Protein AF-B2RVB9-F1 (afdb_monomer_lite)

pLDDT: mean 71.16, std 14.79, range [39.25, 89.62]

Secondary structure (DSSP, 8-state):
------------------SSTT--HHHHHHHHHHHHHHHHHHHHHHHHHHH---SS--HHHHHHHHHHHHHHHHHHHHHHHHHHT-S-GGGHHHHHHHHHHHHHHHHHHHHHHTTTT-

InterPro domains:
  IPR022564 Protein of unknown function DUF2678 [PF10856] (1-118)
  IPR022564 Protein of unknown fun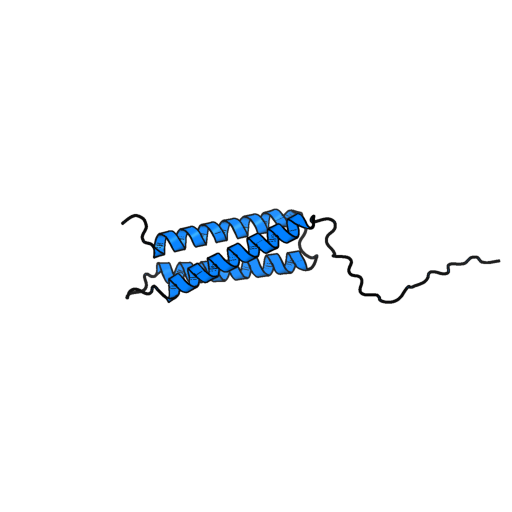ction DUF2678 [PTHR28603] (1-118)

Foldseek 3Di:
DDPPDPPPPPDDDPPPPQLDPPPPVVVVVVCVVLLVVLVVLLVVLLCLLVVPCPPPRDVVSVVLNVVLVVLNVVLVVVVVCVSVNNDDPVCVVVNVVSSVVSVVSSVVSVCVSVVVPD

Sequence (118 aa):
MEDFATRTYGTSGLDNRPLFGETSAKDRIINLVVGSLTTLLILVTLISAFVFPQLPPKPLNIFFAVCISLSSITACILIYWYRQGDLEPKFRNLIYYILFSIIMLCICANLYFHDVGR

Structure (mmCIF, N/CA/C/O backbone):
data_AF-B2RVB9-F1
#
_entry.id   AF-B2RVB9-F1
#
loop_
_atom_site.group_PDB
_atom_site.id
_atom_site.type_symbol
_atom_site.label_atom_id
_atom_site.label_alt_id
_atom_site.label_comp_id
_atom_site.label_asym_id
_atom_site.label_entity_id
_atom_site.label_seq_id
_atom_site.pdbx_PDB_ins_code
_atom_site.Cartn_x
_atom_site.Cartn_y
_atom_site.Cartn_z
_atom_site.occupancy
_atom_site.B_iso_or_equiv
_atom_site.auth_seq_id
_atom_site.auth_comp_id
_atom_site.auth_asym_id
_atom_site.auth_atom_id
_atom_site.pdbx_PDB_model_num
ATOM 1 N N . MET A 1 1 ? -48.420 -30.156 34.136 1.00 39.50 1 MET A N 1
ATOM 2 C CA . MET A 1 1 ? -48.382 -30.262 32.665 1.00 39.50 1 MET A CA 1
ATOM 3 C C . MET A 1 1 ? -47.145 -29.520 32.214 1.00 39.50 1 MET A C 1
ATOM 5 O O . MET A 1 1 ? -46.835 -28.486 32.785 1.00 39.50 1 MET A O 1
ATOM 9 N N . GLU A 1 2 ? -46.375 -30.154 31.347 1.00 53.09 2 GLU A N 1
ATOM 10 C CA . GLU A 1 2 ? -45.027 -29.770 30.950 1.00 53.09 2 GLU A CA 1
ATOM 11 C C . GLU A 1 2 ? -45.037 -28.474 30.131 1.00 53.09 2 GLU A C 1
ATOM 13 O O . GLU A 1 2 ? -45.410 -28.497 28.965 1.00 53.09 2 GLU A O 1
ATOM 18 N N . ASP A 1 3 ? -44.543 -27.365 30.682 1.00 50.94 3 ASP A N 1
ATOM 19 C CA . ASP A 1 3 ? -44.050 -26.253 29.855 1.00 50.94 3 ASP A CA 1
ATOM 20 C C . ASP A 1 3 ? -42.588 -26.538 29.477 1.00 50.94 3 ASP A C 1
ATOM 22 O O . ASP A 1 3 ? -41.643 -25.816 29.804 1.00 50.94 3 ASP A O 1
ATOM 26 N N . PHE A 1 4 ? -42.390 -27.691 28.834 1.00 56.16 4 PHE A N 1
ATOM 27 C CA . PHE A 1 4 ? -41.111 -28.112 28.291 1.00 56.16 4 PHE A CA 1
ATOM 28 C C . PHE A 1 4 ? -40.902 -27.407 26.954 1.00 56.16 4 PHE A C 1
ATOM 30 O O . PHE A 1 4 ? -41.359 -27.847 25.906 1.00 56.16 4 PHE A O 1
ATOM 37 N N . ALA A 1 5 ? -40.176 -26.296 27.030 1.00 49.78 5 ALA A N 1
ATOM 38 C CA . ALA A 1 5 ? -39.218 -25.875 26.021 1.00 49.78 5 ALA A CA 1
ATOM 39 C C . ALA A 1 5 ? -39.699 -25.964 24.563 1.00 49.78 5 ALA A C 1
ATOM 41 O O . ALA A 1 5 ? -39.164 -26.736 23.763 1.00 49.78 5 ALA A O 1
ATOM 42 N N . THR A 1 6 ? -40.555 -25.029 24.156 1.00 48.41 6 THR A N 1
ATOM 43 C CA . THR A 1 6 ? -40.540 -24.559 22.765 1.00 48.41 6 THR A CA 1
ATOM 44 C C . THR A 1 6 ? -39.243 -23.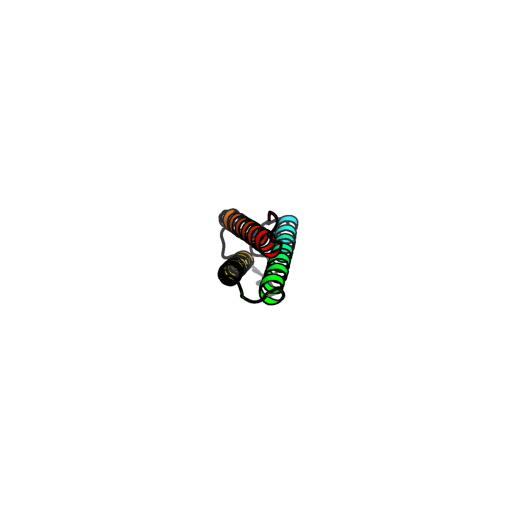771 22.548 1.00 48.41 6 THR A C 1
ATOM 46 O O . THR A 1 6 ? -39.222 -22.543 22.487 1.00 48.41 6 THR A O 1
ATOM 49 N N . ARG A 1 7 ? -38.109 -24.485 22.479 1.00 49.91 7 ARG A N 1
ATOM 50 C CA . ARG A 1 7 ? -36.888 -23.990 21.844 1.00 49.91 7 ARG A CA 1
ATOM 51 C C . ARG A 1 7 ? -37.200 -23.895 20.363 1.00 49.91 7 ARG A C 1
ATOM 53 O O . ARG A 1 7 ? -36.980 -24.836 19.606 1.00 49.91 7 ARG A O 1
ATOM 60 N N . THR A 1 8 ? -37.752 -22.761 19.963 1.00 46.91 8 THR A N 1
ATOM 61 C CA . THR A 1 8 ? -37.863 -22.393 18.560 1.00 46.91 8 THR A CA 1
ATOM 62 C C . THR A 1 8 ? -36.442 -22.305 18.007 1.00 46.91 8 THR A C 1
ATOM 64 O O . THR A 1 8 ? -35.756 -21.299 18.168 1.00 46.91 8 THR A O 1
ATOM 67 N N . TYR A 1 9 ? -35.976 -23.388 17.381 1.00 45.84 9 TYR A N 1
ATOM 68 C CA . TYR A 1 9 ? -34.875 -23.364 16.425 1.00 45.84 9 TYR A CA 1
ATOM 69 C C . TYR A 1 9 ? -35.377 -22.582 15.207 1.00 45.84 9 TYR A C 1
ATOM 71 O O . TYR A 1 9 ? -35.812 -23.151 14.209 1.00 45.84 9 TYR A O 1
ATOM 79 N N . GLY A 1 10 ? -35.385 -21.254 15.328 1.00 49.06 10 GLY A N 1
ATOM 80 C CA . GLY A 1 10 ? -35.534 -20.341 14.205 1.00 49.06 10 GLY A CA 1
ATOM 81 C C . GLY A 1 10 ? -34.334 -20.506 13.279 1.00 49.06 10 GLY A C 1
ATOM 82 O O . GLY A 1 10 ? -33.304 -19.868 13.464 1.00 49.06 10 GLY A O 1
ATOM 83 N N . THR A 1 11 ? -34.455 -21.474 12.372 1.00 45.72 11 THR A N 1
ATOM 84 C CA . THR A 1 11 ? -34.076 -21.417 10.957 1.00 45.72 11 THR A CA 1
ATOM 85 C C . THR A 1 11 ? -33.085 -20.319 10.587 1.00 45.72 11 THR A C 1
ATOM 87 O O . THR A 1 11 ? -33.470 -19.163 10.471 1.00 45.72 11 THR A O 1
ATOM 90 N N . SER A 1 12 ? -31.829 -20.718 10.342 1.00 47.22 12 SER A N 1
ATOM 91 C CA . SER A 1 12 ? -31.062 -20.465 9.102 1.00 47.22 12 SER A CA 1
ATOM 92 C C . SER A 1 12 ? -31.277 -19.135 8.354 1.00 47.22 12 SER A C 1
ATOM 94 O O . SER A 1 12 ? -31.193 -19.085 7.129 1.00 47.22 12 SER A O 1
ATOM 96 N N . GLY A 1 13 ? -31.543 -18.049 9.064 1.00 41.72 13 GLY A N 1
ATOM 97 C CA . GLY A 1 13 ? -31.524 -16.700 8.542 1.00 41.72 13 GLY A CA 1
ATOM 98 C C . GLY A 1 13 ? -30.112 -16.205 8.724 1.00 41.72 13 GLY A C 1
ATOM 99 O O . GLY A 1 13 ? -29.771 -15.829 9.838 1.00 41.72 13 GLY A O 1
ATOM 100 N N . LEU A 1 14 ? -29.315 -16.315 7.656 1.00 39.25 14 LEU A N 1
ATOM 101 C CA . LEU A 1 14 ? -28.030 -15.646 7.433 1.00 39.25 14 LEU A CA 1
ATOM 102 C C . LEU A 1 14 ? -27.635 -14.780 8.614 1.00 39.25 14 LEU A C 1
ATOM 104 O O . LEU A 1 14 ? -28.019 -13.616 8.738 1.00 39.25 14 LEU A O 1
ATOM 108 N N . ASP A 1 15 ? -26.935 -15.441 9.512 1.00 43.12 15 ASP A N 1
ATOM 109 C CA . ASP A 1 15 ? -26.462 -14.912 10.756 1.00 43.12 15 ASP A CA 1
ATOM 110 C C . ASP A 1 15 ? -25.385 -13.890 10.412 1.00 43.12 15 ASP A C 1
ATOM 112 O O . ASP A 1 15 ? -24.187 -14.153 10.423 1.00 43.12 15 ASP A O 1
ATOM 116 N N . ASN A 1 16 ? -25.842 -12.702 10.029 1.00 46.47 16 ASN A N 1
ATOM 117 C CA . ASN A 1 16 ? -25.046 -11.523 9.746 1.00 46.47 16 ASN A CA 1
ATOM 118 C C . ASN A 1 16 ? -24.478 -10.956 11.048 1.00 46.47 16 ASN A C 1
ATOM 120 O O . ASN A 1 16 ? -24.326 -9.746 11.157 1.00 46.47 16 ASN A O 1
ATOM 124 N N . ARG A 1 17 ? -24.189 -11.798 12.048 1.00 48.16 17 ARG A N 1
ATOM 125 C CA . ARG A 1 17 ? -23.360 -11.442 13.192 1.00 48.16 17 ARG A CA 1
ATOM 126 C C . ARG A 1 17 ? -21.953 -11.189 12.632 1.00 48.16 17 ARG A C 1
ATOM 128 O O . ARG A 1 17 ? -21.274 -12.146 12.260 1.00 48.16 17 ARG A O 1
ATOM 135 N N . PRO A 1 18 ? -21.491 -9.932 12.473 1.00 47.62 18 PRO A N 1
ATOM 136 C CA . PRO A 1 18 ? -20.102 -9.725 12.103 1.00 47.62 18 PRO A CA 1
ATOM 137 C C . PRO A 1 18 ? -19.260 -10.231 13.279 1.00 47.62 18 PRO A C 1
ATOM 139 O O . PRO A 1 18 ? -19.392 -9.752 14.403 1.00 47.62 18 PRO A O 1
ATOM 142 N N . LEU A 1 19 ? -18.443 -11.251 13.021 1.00 44.47 19 LEU A N 1
ATOM 143 C CA . LEU A 1 19 ? -17.780 -12.085 14.028 1.00 44.47 19 LEU A CA 1
ATOM 144 C C . LEU A 1 19 ? -16.603 -11.403 14.766 1.00 44.47 19 LEU A C 1
ATOM 146 O O . LEU A 1 19 ? -15.775 -12.081 15.359 1.00 44.47 19 LEU A O 1
ATOM 150 N N . PHE A 1 20 ? -16.538 -10.069 14.766 1.00 46.44 20 PHE A N 1
ATOM 151 C CA . PHE A 1 20 ? -15.676 -9.288 15.651 1.00 46.44 20 PHE A CA 1
ATOM 152 C C . PHE A 1 20 ? -16.497 -8.183 16.302 1.00 46.44 20 PHE A C 1
ATOM 154 O O . PHE A 1 20 ? -16.808 -7.162 15.683 1.00 46.44 20 PHE A O 1
ATOM 161 N N . GLY A 1 21 ? -16.855 -8.432 17.563 1.00 43.69 21 GLY A N 1
ATOM 162 C CA . GLY A 1 21 ? -17.508 -7.469 18.436 1.00 43.69 21 GLY A CA 1
ATOM 163 C C . GLY A 1 21 ? -16.787 -6.127 18.391 1.00 43.69 21 GLY A C 1
ATOM 164 O O . GLY A 1 21 ? -15.573 -6.052 18.563 1.00 43.69 21 GLY A O 1
ATOM 165 N N . GLU A 1 22 ? -17.551 -5.083 18.090 1.00 50.16 22 GLU A N 1
ATOM 166 C CA . GLU A 1 22 ? -17.177 -3.683 18.288 1.00 50.16 22 GLU A CA 1
ATOM 167 C C . GLU A 1 22 ? -15.764 -3.279 17.830 1.00 50.16 22 GLU A C 1
ATOM 169 O O . GLU A 1 22 ? -15.106 -2.449 18.456 1.00 50.16 22 GLU A O 1
ATOM 174 N N . THR A 1 23 ? -15.296 -3.735 16.665 1.00 55.00 23 THR A N 1
ATOM 175 C CA . THR A 1 23 ? -14.487 -2.798 15.873 1.00 55.00 23 THR A CA 1
ATOM 176 C C . THR A 1 23 ? -15.493 -1.758 15.411 1.00 55.00 23 THR A C 1
ATOM 178 O O . THR A 1 23 ? -16.283 -2.047 14.506 1.00 55.00 23 THR A O 1
ATOM 181 N N . SER A 1 24 ? -15.572 -0.623 16.117 1.00 63.16 24 SER A N 1
ATOM 182 C CA . SER A 1 24 ? -16.476 0.485 15.793 1.00 63.16 24 SER A CA 1
ATOM 183 C C . SER A 1 24 ? -16.544 0.624 14.275 1.00 63.16 24 SER A C 1
ATOM 185 O O . SER A 1 24 ? -15.506 0.533 13.622 1.00 63.16 24 SER A O 1
ATOM 187 N N . ALA A 1 25 ? -17.724 0.815 13.681 1.00 60.62 25 ALA A N 1
ATOM 188 C CA . ALA A 1 25 ? -17.845 0.980 12.226 1.00 60.62 25 ALA A CA 1
ATOM 189 C C . ALA A 1 25 ? -16.795 1.967 11.663 1.00 60.62 25 ALA A C 1
ATOM 191 O O . ALA A 1 25 ? -16.296 1.784 10.555 1.00 60.62 25 ALA A O 1
ATOM 192 N N . LYS A 1 26 ? -16.387 2.936 12.496 1.00 63.22 26 LYS A N 1
ATOM 193 C CA . LYS A 1 26 ? -15.238 3.827 12.313 1.00 63.22 26 LYS A CA 1
ATOM 194 C C . LYS A 1 26 ? -13.914 3.102 12.040 1.00 63.22 26 LYS A C 1
ATOM 196 O O . LYS A 1 26 ? -13.325 3.373 11.008 1.00 63.22 26 LYS A O 1
ATOM 201 N N . ASP A 1 27 ? -13.466 2.173 12.884 1.00 61.50 27 ASP A N 1
ATOM 202 C CA . ASP A 1 27 ? -12.212 1.419 12.694 1.00 61.50 27 ASP A CA 1
ATOM 203 C C . ASP A 1 27 ? -12.218 0.636 11.383 1.00 61.50 27 ASP A C 1
ATOM 205 O O . ASP A 1 27 ? -11.220 0.581 10.671 1.00 61.50 27 ASP A O 1
ATOM 209 N N . ARG A 1 28 ? -13.363 0.046 11.024 1.00 65.50 28 ARG A N 1
ATOM 210 C CA . ARG A 1 28 ? -13.493 -0.694 9.765 1.00 65.50 28 ARG A CA 1
ATOM 211 C C . ARG A 1 28 ? -13.387 0.235 8.558 1.00 65.50 28 ARG A C 1
ATOM 213 O O . ARG A 1 28 ? -12.730 -0.120 7.583 1.00 65.50 28 ARG A O 1
ATOM 220 N N . ILE A 1 29 ? -14.006 1.413 8.633 1.00 73.19 29 ILE A N 1
ATOM 221 C CA . ILE A 1 29 ? -13.880 2.453 7.607 1.00 73.19 29 ILE A CA 1
ATOM 222 C C . ILE A 1 29 ? -12.436 2.947 7.543 1.00 73.19 29 ILE A C 1
ATOM 224 O O . ILE A 1 29 ? -11.890 3.020 6.451 1.00 73.19 29 ILE A O 1
ATOM 228 N N . ILE A 1 30 ? -11.791 3.214 8.681 1.00 73.62 30 ILE A N 1
ATOM 229 C CA . ILE A 1 30 ? -10.391 3.651 8.742 1.00 73.62 30 ILE A CA 1
ATOM 230 C C . ILE A 1 30 ? -9.487 2.594 8.107 1.00 73.62 30 ILE A C 1
ATOM 232 O O . ILE A 1 30 ? -8.709 2.931 7.225 1.00 73.62 30 ILE A O 1
ATOM 236 N N . ASN A 1 31 ? -9.632 1.315 8.453 1.00 73.12 31 ASN A N 1
ATOM 237 C CA . ASN A 1 31 ? -8.824 0.244 7.867 1.00 73.12 31 ASN A CA 1
ATOM 238 C C . ASN A 1 31 ? -9.0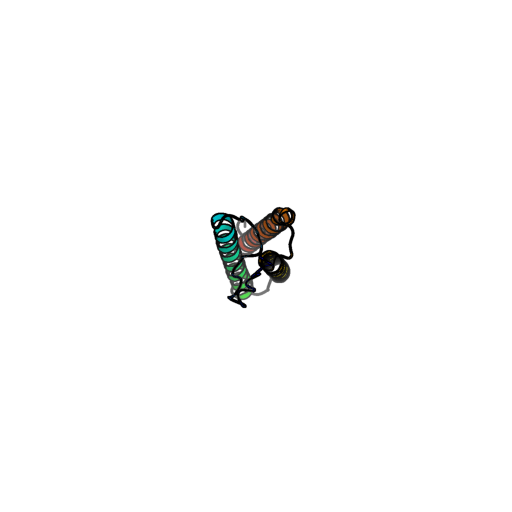70 0.081 6.364 1.00 73.12 31 ASN A C 1
ATOM 240 O O . ASN A 1 31 ? -8.137 -0.216 5.623 1.00 73.12 31 ASN A O 1
ATOM 244 N N . LEU A 1 32 ? -10.305 0.285 5.900 1.00 73.81 32 LEU A N 1
ATOM 245 C CA . LEU A 1 32 ? -10.637 0.226 4.479 1.00 73.81 32 LEU A CA 1
ATOM 246 C C . LEU A 1 32 ? -10.076 1.433 3.719 1.00 73.81 32 LEU A C 1
ATOM 248 O O . LEU A 1 32 ? -9.519 1.266 2.638 1.00 73.81 32 LEU A O 1
ATOM 252 N N . VAL A 1 33 ? -10.159 2.629 4.303 1.00 77.69 33 VAL A N 1
ATOM 253 C CA . VAL A 1 33 ? -9.594 3.867 3.757 1.00 77.69 33 VAL A CA 1
ATOM 254 C C . VAL A 1 33 ? -8.073 3.776 3.715 1.00 77.69 33 VAL A C 1
ATOM 256 O O . VAL A 1 33 ? -7.495 3.951 2.647 1.00 77.69 33 VAL A O 1
ATOM 259 N N . VAL A 1 34 ? -7.421 3.426 4.826 1.00 76.25 34 VAL A N 1
ATOM 260 C CA . VAL A 1 34 ? -5.964 3.250 4.898 1.00 76.25 34 VAL A CA 1
ATOM 261 C C . VAL A 1 34 ? -5.523 2.133 3.960 1.00 76.25 34 VAL A C 1
ATOM 263 O O . VAL A 1 34 ? -4.616 2.352 3.172 1.00 76.25 34 VAL A O 1
ATOM 266 N N . GLY A 1 35 ? -6.206 0.985 3.955 1.00 77.88 35 GLY A N 1
ATOM 267 C CA . GLY A 1 35 ? -5.926 -0.106 3.023 1.00 77.88 35 GLY A CA 1
ATOM 268 C C . GLY A 1 35 ? -6.012 0.348 1.566 1.00 77.88 35 GLY A C 1
ATOM 269 O O . GLY A 1 35 ? -5.083 0.108 0.804 1.00 77.88 35 GLY A O 1
ATOM 270 N N . SER A 1 36 ? -7.067 1.080 1.195 1.00 77.69 36 SER A N 1
ATOM 271 C CA . SER A 1 36 ? -7.230 1.621 -0.160 1.00 77.69 36 SER A CA 1
ATOM 272 C C . SER A 1 36 ? -6.155 2.649 -0.529 1.00 77.69 36 SER A C 1
ATOM 274 O O . SER A 1 36 ? -5.609 2.583 -1.627 1.00 77.69 36 SER A O 1
ATOM 276 N N . LEU A 1 37 ? -5.793 3.547 0.394 1.00 79.81 37 LEU A N 1
ATOM 277 C CA . LEU A 1 37 ? -4.707 4.516 0.231 1.00 79.81 37 LEU A CA 1
ATOM 278 C C . LEU A 1 37 ? -3.371 3.805 0.038 1.00 79.81 37 LEU A C 1
ATOM 280 O O . LEU A 1 37 ? -2.622 4.140 -0.874 1.00 79.81 37 LEU A O 1
ATOM 284 N N . THR A 1 38 ? -3.086 2.792 0.854 1.00 80.62 38 THR A N 1
ATOM 285 C CA . THR A 1 38 ? -1.873 1.984 0.742 1.00 80.62 38 THR A CA 1
ATOM 286 C C . THR A 1 38 ? -1.837 1.233 -0.588 1.00 80.62 38 THR A C 1
ATOM 288 O O . THR A 1 38 ? -0.813 1.268 -1.263 1.00 80.62 38 THR A O 1
ATOM 291 N N . THR A 1 39 ? -2.942 0.619 -1.027 1.00 81.12 39 THR A N 1
ATOM 292 C CA . THR A 1 39 ? -3.024 -0.033 -2.346 1.00 81.12 39 THR A CA 1
ATOM 293 C C . THR A 1 39 ? -2.808 0.961 -3.486 1.00 81.12 39 TH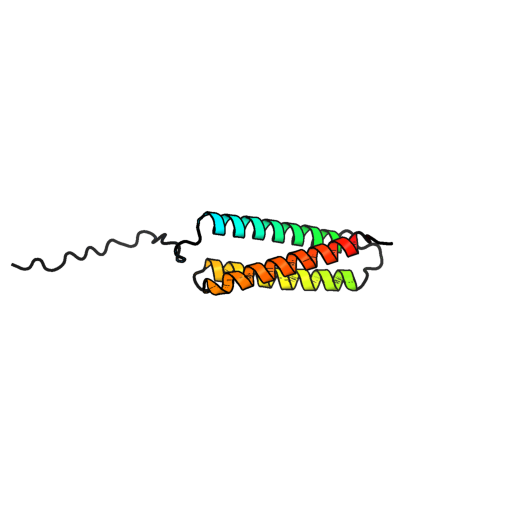R A C 1
ATOM 295 O O . THR A 1 39 ? -2.084 0.654 -4.429 1.00 81.12 39 THR A O 1
ATOM 298 N N . LEU A 1 40 ? -3.384 2.162 -3.397 1.00 83.19 40 LEU A N 1
ATOM 299 C CA . LEU A 1 40 ? -3.196 3.213 -4.395 1.00 83.19 40 LEU A CA 1
ATOM 300 C C . LEU A 1 40 ? -1.733 3.671 -4.450 1.00 83.19 40 LEU A C 1
ATOM 302 O O . LEU A 1 40 ? -1.170 3.757 -5.538 1.00 83.19 40 LEU A O 1
ATOM 306 N N . LEU A 1 41 ? -1.091 3.889 -3.297 1.00 79.50 41 LEU A N 1
ATOM 307 C CA . LEU A 1 41 ? 0.335 4.222 -3.218 1.00 79.50 41 LEU A CA 1
ATOM 308 C C . LEU A 1 41 ? 1.210 3.116 -3.818 1.00 79.50 41 LEU A C 1
ATOM 310 O O . LEU A 1 41 ? 2.126 3.417 -4.581 1.00 79.50 41 LEU A O 1
ATOM 314 N N . ILE A 1 42 ? 0.907 1.847 -3.532 1.00 83.69 42 ILE A N 1
ATOM 315 C CA . ILE A 1 42 ? 1.599 0.692 -4.120 1.00 83.69 42 ILE A CA 1
ATOM 316 C C . ILE A 1 42 ? 1.457 0.698 -5.644 1.00 83.69 42 ILE A C 1
ATOM 318 O O . ILE A 1 42 ? 2.458 0.558 -6.343 1.00 83.69 42 ILE A O 1
ATOM 322 N N . LEU A 1 43 ? 0.241 0.887 -6.165 1.00 82.69 43 LEU A N 1
ATOM 323 C CA . LEU A 1 43 ? -0.013 0.920 -7.605 1.00 82.69 43 LEU A CA 1
ATOM 324 C C . LEU A 1 43 ? 0.757 2.048 -8.284 1.00 82.69 43 LEU A C 1
ATOM 326 O O . LEU A 1 43 ? 1.448 1.791 -9.264 1.00 82.69 43 LEU A O 1
ATOM 330 N N . VAL A 1 44 ? 0.697 3.268 -7.744 1.00 79.38 44 VAL A N 1
ATOM 331 C CA . VAL A 1 44 ? 1.456 4.412 -8.271 1.00 79.38 44 VAL A CA 1
ATOM 332 C C . VAL A 1 44 ? 2.953 4.112 -8.260 1.00 79.38 44 VAL A C 1
ATOM 334 O O . VAL A 1 44 ? 3.626 4.348 -9.254 1.00 79.38 44 VAL A O 1
ATOM 337 N N . THR A 1 45 ? 3.468 3.523 -7.182 1.00 82.50 45 THR A N 1
ATOM 338 C CA . THR A 1 45 ? 4.898 3.215 -7.052 1.00 82.50 45 THR A CA 1
ATOM 339 C C . THR A 1 45 ? 5.333 2.117 -8.031 1.00 82.50 45 THR A C 1
ATOM 341 O O . THR A 1 45 ? 6.385 2.232 -8.653 1.00 82.50 45 THR A O 1
ATOM 344 N N . LEU A 1 46 ? 4.520 1.075 -8.232 1.00 77.31 46 LEU A N 1
ATOM 345 C CA . LEU A 1 46 ? 4.785 0.033 -9.229 1.00 77.31 46 LEU A CA 1
ATOM 346 C C . LEU A 1 46 ? 4.725 0.590 -10.653 1.00 77.31 46 LEU A C 1
ATOM 348 O O . LEU A 1 46 ? 5.620 0.314 -11.447 1.00 77.31 46 LEU A O 1
ATOM 352 N N . ILE A 1 47 ? 3.713 1.402 -10.969 1.00 79.75 47 ILE A N 1
ATOM 353 C CA . ILE A 1 47 ? 3.606 2.073 -12.268 1.00 79.75 47 ILE A CA 1
ATOM 354 C C . ILE A 1 47 ? 4.839 2.946 -12.485 1.00 79.75 47 ILE A C 1
ATOM 356 O O . ILE A 1 47 ? 5.471 2.821 -13.525 1.00 79.75 47 ILE A O 1
ATOM 360 N N . SER A 1 48 ? 5.255 3.748 -11.505 1.00 70.81 48 SER A N 1
ATOM 361 C CA . SER A 1 48 ? 6.472 4.554 -11.609 1.00 70.81 48 SER A CA 1
ATOM 362 C C . SER A 1 48 ? 7.727 3.696 -11.816 1.00 70.81 48 SER A C 1
ATOM 364 O O . SER A 1 48 ? 8.563 4.033 -12.650 1.00 7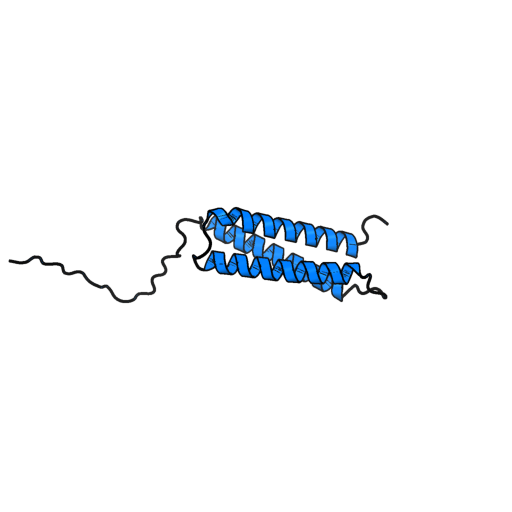0.81 48 SER A O 1
ATOM 366 N N . ALA A 1 49 ? 7.835 2.545 -11.147 1.00 71.31 49 ALA A N 1
ATOM 367 C CA . ALA A 1 49 ? 8.949 1.614 -11.332 1.00 71.31 49 ALA A CA 1
ATOM 368 C C . ALA A 1 49 ? 9.032 1.050 -12.766 1.00 71.31 49 ALA A C 1
ATOM 370 O O . ALA A 1 49 ? 10.135 0.849 -13.278 1.00 71.31 49 ALA A O 1
ATOM 371 N N . PHE A 1 50 ? 7.881 0.794 -13.404 1.00 69.94 50 PHE A N 1
ATOM 372 C CA . PHE A 1 50 ? 7.775 0.224 -14.755 1.00 69.94 50 PHE A CA 1
ATOM 373 C C . PHE A 1 50 ? 7.675 1.256 -15.887 1.00 69.94 50 PHE A C 1
ATOM 375 O O . PHE A 1 50 ? 8.029 0.922 -17.014 1.00 69.94 50 PHE A O 1
ATOM 382 N N . VAL A 1 51 ? 7.189 2.475 -15.620 1.00 69.25 51 VAL A N 1
ATOM 383 C CA . VAL A 1 51 ? 6.976 3.563 -16.601 1.00 69.25 51 VAL A CA 1
ATOM 384 C C . VAL A 1 51 ? 8.143 4.548 -16.642 1.00 69.25 51 VAL A C 1
ATOM 386 O O . VAL A 1 51 ? 8.407 5.116 -17.699 1.00 69.25 51 VAL A O 1
ATOM 389 N N . PHE A 1 52 ? 8.921 4.673 -15.558 1.00 61.81 52 PHE A N 1
ATOM 390 C CA . PHE A 1 52 ? 10.211 5.373 -15.562 1.00 61.81 52 PHE A CA 1
ATOM 391 C C . PHE A 1 52 ? 11.442 4.438 -15.647 1.00 61.81 52 PHE A C 1
ATOM 393 O O . PHE A 1 52 ? 12.427 4.682 -14.940 1.00 61.81 52 PHE A O 1
ATOM 400 N N . PRO A 1 53 ? 11.495 3.393 -16.507 1.00 53.03 53 PRO A N 1
ATOM 401 C CA . PRO A 1 53 ? 12.746 2.746 -16.847 1.00 53.03 53 PRO A CA 1
ATOM 402 C C . PRO A 1 53 ? 13.475 3.682 -17.814 1.00 53.03 53 PRO A C 1
ATOM 404 O O . PRO A 1 53 ? 13.594 3.417 -19.008 1.00 53.03 53 PRO A O 1
ATOM 407 N N . GLN A 1 54 ? 13.955 4.816 -17.303 1.00 54.19 54 GLN A N 1
ATOM 408 C CA . GLN A 1 54 ? 15.052 5.515 -17.950 1.00 54.19 54 GLN A CA 1
ATOM 409 C C . GLN A 1 54 ? 16.196 4.499 -18.058 1.00 54.19 54 GLN A C 1
ATOM 411 O O . GLN A 1 54 ? 16.709 4.006 -17.054 1.00 54.19 54 GLN A O 1
ATOM 416 N N . LEU A 1 55 ? 16.480 4.078 -19.291 1.00 50.62 55 LEU A N 1
ATOM 417 C CA . LEU A 1 55 ? 17.539 3.135 -19.645 1.00 50.62 55 LEU A CA 1
ATOM 418 C C . LEU A 1 55 ? 18.851 3.565 -18.954 1.00 50.62 55 LEU A C 1
ATOM 420 O O . LEU A 1 55 ? 19.259 4.706 -19.178 1.00 50.62 55 LEU A O 1
ATOM 424 N N . PRO A 1 56 ? 19.564 2.728 -18.171 1.00 53.84 56 PRO A N 1
ATOM 425 C CA . PRO A 1 56 ? 19.289 1.364 -17.712 1.00 53.84 56 PRO A CA 1
ATOM 426 C C . PRO A 1 56 ? 18.555 1.321 -16.349 1.00 53.84 56 PRO A C 1
ATOM 428 O O . PRO A 1 56 ? 18.815 2.159 -15.480 1.00 53.84 56 PRO A O 1
ATOM 431 N N . PRO A 1 57 ? 17.697 0.308 -16.097 1.00 55.28 57 PRO A N 1
ATOM 432 C CA . PRO A 1 57 ? 17.021 0.151 -14.813 1.00 55.28 57 PRO A CA 1
ATOM 433 C C . PRO A 1 57 ? 18.060 -0.041 -13.708 1.00 55.28 57 PRO A C 1
ATOM 435 O O . PRO A 1 57 ? 18.774 -1.046 -13.664 1.00 55.28 57 PRO A O 1
ATOM 438 N N . LYS A 1 58 ? 18.155 0.933 -12.800 1.00 67.75 58 LYS A N 1
ATOM 439 C CA . LYS A 1 58 ? 19.008 0.792 -11.622 1.00 67.75 58 LYS A CA 1
ATOM 440 C C . LYS A 1 58 ? 18.505 -0.424 -10.832 1.00 67.75 58 LYS A C 1
ATOM 442 O O . LYS A 1 58 ? 17.292 -0.547 -10.639 1.00 67.75 58 LYS A O 1
ATOM 447 N N . PRO A 1 59 ? 19.395 -1.309 -10.346 1.00 70.75 59 PRO A N 1
ATOM 448 C CA . PRO A 1 59 ? 18.997 -2.534 -9.645 1.00 70.75 59 PRO A CA 1
ATOM 449 C C . PRO A 1 59 ? 18.041 -2.250 -8.478 1.00 70.75 59 PRO A C 1
ATOM 451 O O . PRO A 1 59 ? 17.168 -3.056 -8.171 1.00 70.75 59 PRO A O 1
ATOM 454 N N . LEU A 1 60 ? 18.144 -1.061 -7.880 1.00 74.50 60 LEU A N 1
ATOM 455 C CA . LEU A 1 60 ? 17.290 -0.622 -6.787 1.00 74.50 60 LEU A CA 1
ATOM 456 C C . LEU A 1 60 ? 15.797 -0.511 -7.157 1.00 74.50 60 LEU A C 1
ATOM 458 O O . LEU A 1 60 ? 14.965 -0.836 -6.317 1.00 74.50 60 LEU A O 1
ATOM 462 N N . ASN A 1 61 ? 15.436 -0.141 -8.396 1.00 76.44 61 ASN A N 1
ATOM 463 C CA . ASN A 1 61 ? 14.029 -0.121 -8.840 1.00 76.44 61 ASN A CA 1
ATOM 464 C C . ASN A 1 61 ? 13.409 -1.521 -8.749 1.00 76.44 61 ASN A C 1
ATOM 466 O O . ASN A 1 61 ? 12.282 -1.684 -8.285 1.00 76.44 61 ASN A O 1
ATOM 470 N N . ILE A 1 62 ? 14.176 -2.530 -9.174 1.00 80.56 62 ILE A N 1
ATOM 471 C CA . ILE A 1 62 ? 13.762 -3.935 -9.158 1.00 80.56 62 ILE A CA 1
ATOM 472 C C . ILE A 1 62 ? 13.625 -4.409 -7.709 1.00 80.56 62 ILE A C 1
ATOM 474 O O . ILE A 1 62 ? 12.608 -5.005 -7.357 1.00 80.56 62 ILE A O 1
ATOM 478 N N . PHE A 1 63 ? 14.596 -4.083 -6.846 1.00 83.50 63 PHE A N 1
ATOM 479 C CA . PHE A 1 63 ? 14.513 -4.398 -5.417 1.00 83.50 63 PHE A CA 1
ATOM 480 C C . PHE A 1 63 ? 13.286 -3.763 -4.757 1.00 83.50 63 PHE A C 1
ATOM 482 O O . PHE A 1 63 ? 12.563 -4.456 -4.045 1.00 83.50 63 PHE A O 1
ATOM 489 N N . PHE A 1 64 ? 12.992 -2.489 -5.028 1.00 84.94 64 PHE A N 1
ATOM 490 C C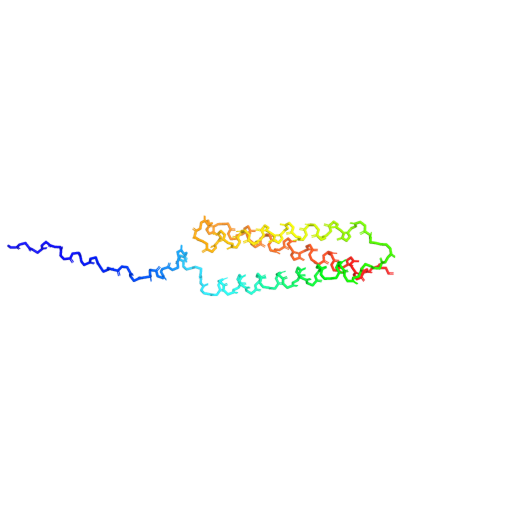A . PHE A 1 64 ? 11.794 -1.842 -4.495 1.00 84.94 64 PHE A CA 1
ATOM 491 C C . PHE A 1 64 ? 10.508 -2.499 -4.997 1.00 84.94 64 PHE A C 1
ATOM 493 O O . PHE A 1 64 ? 9.630 -2.772 -4.184 1.00 84.94 64 PHE A O 1
ATOM 500 N N . ALA A 1 65 ? 10.397 -2.822 -6.288 1.00 83.56 65 ALA A N 1
ATOM 501 C CA . ALA A 1 65 ? 9.217 -3.500 -6.829 1.00 83.56 65 ALA A CA 1
ATOM 502 C C . ALA A 1 65 ? 8.976 -4.876 -6.172 1.00 83.56 65 ALA A C 1
ATOM 504 O O . ALA A 1 65 ? 7.844 -5.205 -5.801 1.00 83.56 65 ALA A O 1
ATOM 505 N N . VAL A 1 66 ? 10.036 -5.663 -5.955 1.00 85.56 66 VAL A N 1
ATOM 506 C CA . VAL A 1 66 ? 9.956 -6.953 -5.246 1.00 85.56 66 VAL A CA 1
ATOM 507 C C . VAL A 1 66 ? 9.571 -6.753 -3.776 1.00 85.56 66 VAL A C 1
ATOM 509 O O . VAL A 1 66 ? 8.650 -7.403 -3.287 1.00 85.56 66 VAL A O 1
ATOM 512 N N . CYS A 1 67 ? 10.197 -5.812 -3.068 1.00 88.44 67 CYS A N 1
ATOM 513 C CA . CYS A 1 67 ? 9.862 -5.525 -1.670 1.00 88.44 67 CYS A CA 1
ATOM 514 C C . CYS A 1 67 ? 8.414 -5.047 -1.505 1.00 88.44 67 CYS A C 1
ATOM 516 O O . CYS A 1 67 ? 7.716 -5.487 -0.591 1.00 88.44 67 CYS A O 1
ATOM 518 N N . ILE A 1 68 ? 7.942 -4.171 -2.394 1.00 87.62 68 ILE A N 1
ATOM 519 C CA . ILE A 1 68 ? 6.583 -3.623 -2.363 1.00 87.62 68 ILE A CA 1
ATOM 520 C C . ILE A 1 68 ? 5.558 -4.718 -2.663 1.00 87.62 68 ILE A C 1
ATOM 522 O O . ILE A 1 68 ? 4.555 -4.815 -1.959 1.00 87.62 68 ILE A O 1
ATOM 526 N N . SER A 1 69 ? 5.811 -5.576 -3.655 1.00 86.19 69 SER A N 1
ATOM 527 C CA . SER A 1 69 ? 4.907 -6.687 -3.980 1.00 86.19 69 SER A CA 1
ATOM 528 C C . SER A 1 69 ? 4.804 -7.707 -2.842 1.00 86.19 69 SER A C 1
ATOM 530 O O . SER A 1 69 ? 3.692 -8.053 -2.443 1.00 86.19 69 SER A O 1
ATOM 532 N N . LEU A 1 70 ? 5.925 -8.116 -2.237 1.00 88.25 70 LEU A N 1
ATOM 533 C CA . LEU A 1 70 ? 5.929 -9.005 -1.066 1.00 88.25 70 LEU A CA 1
ATOM 534 C C . LEU A 1 70 ? 5.213 -8.383 0.140 1.00 88.25 70 LEU A C 1
ATOM 536 O O . LEU A 1 70 ? 4.416 -9.045 0.814 1.00 88.25 70 LEU A O 1
ATOM 540 N N . SER A 1 71 ? 5.447 -7.094 0.392 1.00 87.88 71 SER A N 1
ATOM 541 C CA . SER A 1 71 ? 4.793 -6.375 1.490 1.00 87.88 71 SER A CA 1
ATOM 542 C C . SER A 1 71 ? 3.289 -6.221 1.241 1.00 87.88 71 SER A C 1
ATOM 544 O O . SER A 1 71 ? 2.494 -6.381 2.166 1.00 87.88 71 SER A O 1
ATOM 546 N N . SER A 1 72 ? 2.875 -6.000 -0.012 1.00 85.12 72 SER A N 1
ATOM 547 C CA . SER A 1 72 ? 1.465 -5.956 -0.407 1.00 85.12 72 SER A CA 1
ATOM 548 C C . SER A 1 72 ? 0.770 -7.296 -0.188 1.00 85.12 72 SER A C 1
ATOM 550 O O . SER A 1 72 ? -0.319 -7.318 0.377 1.00 85.12 72 SER A O 1
ATOM 552 N N . ILE A 1 73 ? 1.382 -8.413 -0.596 1.00 87.81 73 ILE A N 1
ATOM 553 C CA . ILE A 1 73 ? 0.824 -9.756 -0.369 1.00 87.81 73 ILE A CA 1
ATOM 554 C C . ILE A 1 73 ? 0.653 -9.998 1.133 1.00 87.81 73 ILE A C 1
ATOM 556 O O . ILE A 1 73 ? -0.412 -10.431 1.570 1.00 87.81 73 ILE A O 1
ATOM 560 N N . THR A 1 74 ? 1.667 -9.641 1.924 1.00 88.50 74 THR A N 1
ATOM 561 C CA . THR A 1 74 ? 1.627 -9.738 3.388 1.00 88.50 74 THR A CA 1
ATOM 562 C C . THR A 1 74 ? 0.452 -8.936 3.954 1.00 88.50 74 THR A C 1
ATOM 564 O O . THR A 1 74 ? -0.381 -9.494 4.665 1.00 88.50 74 THR A O 1
ATOM 567 N N . ALA A 1 75 ? 0.297 -7.663 3.577 1.00 85.38 75 ALA A N 1
ATOM 568 C CA . ALA A 1 75 ? -0.831 -6.840 4.014 1.00 85.38 75 ALA A CA 1
ATOM 569 C C . ALA A 1 75 ? -2.195 -7.400 3.577 1.00 85.38 75 ALA A C 1
ATOM 571 O O . ALA A 1 75 ? -3.126 -7.421 4.381 1.00 85.38 75 ALA A O 1
ATOM 572 N N . CYS A 1 76 ? -2.323 -7.899 2.344 1.00 83.94 76 CYS A N 1
ATOM 573 C CA . CYS A 1 76 ? -3.552 -8.529 1.859 1.00 83.94 76 CYS A CA 1
ATOM 574 C C . CYS A 1 76 ? -3.932 -9.757 2.694 1.00 83.94 76 CYS A C 1
ATOM 576 O O . CYS A 1 76 ? -5.094 -9.890 3.078 1.00 83.94 76 CYS A O 1
ATOM 578 N N . ILE A 1 77 ? -2.964 -10.623 3.012 1.00 85.88 77 ILE A N 1
ATOM 579 C CA . ILE A 1 77 ? -3.179 -11.793 3.872 1.00 85.88 77 ILE A CA 1
ATOM 580 C C . ILE A 1 77 ? -3.603 -11.336 5.271 1.00 85.88 77 ILE A C 1
ATOM 582 O O . ILE A 1 77 ? -4.613 -11.815 5.778 1.00 85.88 77 ILE A O 1
ATOM 586 N N . LEU A 1 78 ? -2.911 -10.365 5.873 1.00 84.06 78 LEU A N 1
ATOM 587 C CA . LEU A 1 78 ? -3.265 -9.851 7.200 1.00 84.06 78 LEU A CA 1
ATOM 588 C C . LEU A 1 78 ? -4.691 -9.282 7.238 1.00 84.06 78 LEU A C 1
ATOM 590 O O . LEU A 1 78 ? -5.444 -9.583 8.160 1.00 84.06 78 LEU A O 1
ATOM 594 N N . ILE A 1 79 ? -5.086 -8.495 6.233 1.00 80.94 79 ILE A N 1
ATOM 595 C CA . ILE A 1 79 ? -6.444 -7.939 6.129 1.00 80.94 79 ILE A CA 1
ATOM 596 C C . ILE A 1 79 ? -7.475 -9.055 5.926 1.00 80.94 79 ILE A C 1
ATOM 598 O O . ILE A 1 79 ? -8.569 -8.988 6.487 1.00 80.94 79 ILE A O 1
ATOM 602 N N . TYR A 1 80 ? -7.147 -10.085 5.144 1.00 79.12 80 TYR A N 1
ATOM 603 C CA . TYR A 1 80 ? -8.021 -11.234 4.925 1.00 79.12 80 TYR A CA 1
ATOM 604 C C . TYR A 1 80 ? -8.269 -12.014 6.221 1.00 79.12 80 TYR A C 1
ATOM 606 O O . TYR A 1 80 ? -9.423 -12.197 6.606 1.00 79.12 80 TYR A O 1
ATOM 614 N N . TRP A 1 81 ? -7.203 -12.385 6.933 1.00 83.00 81 TRP A N 1
ATOM 615 C CA . TRP A 1 81 ? -7.285 -13.063 8.232 1.00 83.00 81 TRP A CA 1
ATOM 616 C C . TRP A 1 81 ? -8.013 -12.208 9.275 1.00 83.00 81 TRP A C 1
ATOM 618 O O . TRP A 1 81 ? -8.867 -12.699 10.013 1.00 83.00 81 TRP A O 1
ATOM 628 N N . TYR A 1 82 ? -7.758 -10.897 9.279 1.00 73.81 82 TYR A N 1
ATOM 629 C CA . TYR A 1 82 ? -8.464 -9.947 10.137 1.00 73.81 82 TYR A CA 1
ATOM 630 C C . TYR A 1 82 ? -9.950 -9.813 9.792 1.00 73.81 82 TYR A C 1
ATOM 632 O O . TYR A 1 82 ? -10.773 -9.554 10.660 1.00 73.81 82 TYR A O 1
ATOM 640 N N . ARG A 1 83 ? -10.338 -9.977 8.528 1.00 72.19 83 ARG A N 1
ATOM 641 C CA . ARG A 1 83 ? -11.750 -9.947 8.130 1.00 72.19 83 ARG A CA 1
ATOM 642 C C . ARG A 1 83 ? -12.473 -11.244 8.490 1.00 72.19 83 ARG A C 1
ATOM 644 O O . ARG A 1 83 ? -13.679 -11.205 8.715 1.00 72.19 83 ARG A O 1
ATOM 651 N N . GLN A 1 84 ? -11.763 -12.369 8.514 1.00 77.12 84 GLN A N 1
ATOM 652 C CA . GLN A 1 84 ? -12.355 -13.686 8.739 1.00 77.12 84 GLN A CA 1
ATOM 653 C C . GLN A 1 84 ? -12.802 -13.959 10.175 1.00 77.12 84 GLN A C 1
ATOM 655 O O . GLN A 1 84 ? -13.541 -14.916 10.374 1.00 77.12 84 GLN A O 1
ATOM 660 N N . GLY A 1 85 ? -12.404 -13.161 11.163 1.00 69.94 85 GLY A N 1
ATOM 661 C CA . GLY A 1 85 ? -12.608 -13.573 12.558 1.00 69.94 85 GLY A CA 1
ATOM 662 C C . GLY A 1 85 ? -11.374 -14.216 13.189 1.00 69.94 85 GLY A C 1
ATOM 663 O O . GLY A 1 85 ? -11.374 -14.446 14.391 1.00 69.94 85 GLY A O 1
ATOM 664 N N . ASP A 1 86 ? -10.334 -14.509 12.402 1.00 74.62 86 ASP A N 1
ATOM 665 C CA . ASP A 1 86 ? -9.287 -15.447 12.829 1.00 74.62 86 ASP A CA 1
ATOM 666 C C . ASP A 1 86 ? -8.114 -14.766 13.549 1.00 74.62 86 ASP A C 1
ATOM 668 O O . ASP A 1 86 ? -7.388 -15.370 14.333 1.00 74.62 86 ASP A O 1
ATOM 672 N N . LEU A 1 87 ? -7.924 -13.465 13.318 1.00 67.56 87 LEU A N 1
ATOM 673 C CA . LEU A 1 87 ? -6.835 -12.718 13.936 1.00 67.56 87 LEU A CA 1
ATOM 674 C C . LEU A 1 87 ? -7.283 -12.038 15.238 1.00 67.56 87 LEU A C 1
ATOM 676 O O . LEU A 1 87 ? -8.155 -11.169 15.223 1.00 67.56 87 LEU A O 1
ATOM 680 N N . GLU A 1 88 ? -6.651 -12.378 16.366 1.00 73.75 88 GLU A N 1
ATOM 681 C CA . GLU A 1 88 ? -6.931 -11.735 17.656 1.00 73.75 88 GLU A CA 1
ATOM 682 C C . GLU A 1 88 ? -6.817 -10.200 17.561 1.00 73.75 88 GLU A C 1
ATOM 684 O O . GLU A 1 88 ? -5.891 -9.671 16.939 1.00 73.75 88 GLU A O 1
ATOM 689 N N . PRO A 1 89 ? -7.669 -9.432 18.263 1.00 65.94 89 PRO A N 1
ATOM 690 C CA . PRO A 1 89 ? -7.643 -7.971 18.217 1.00 65.94 89 PRO A CA 1
ATOM 691 C C . PRO A 1 89 ? -6.312 -7.348 18.673 1.00 65.94 89 PRO A C 1
ATOM 693 O O . PRO A 1 89 ? -6.043 -6.201 18.326 1.00 65.94 89 PRO A O 1
ATOM 696 N N . LYS A 1 90 ? -5.459 -8.087 19.395 1.00 74.94 90 LYS A N 1
ATOM 697 C CA . LYS A 1 90 ? -4.090 -7.669 19.755 1.00 74.94 90 LYS A CA 1
ATOM 698 C C . LYS A 1 90 ? -3.170 -7.538 18.532 1.00 74.94 90 LYS A C 1
ATOM 700 O O . LYS A 1 90 ? -2.213 -6.771 18.553 1.00 74.94 90 LYS A O 1
ATOM 705 N N . PHE A 1 91 ? -3.486 -8.243 17.448 1.00 78.25 91 PHE A N 1
ATOM 706 C CA . PHE A 1 91 ? -2.721 -8.268 16.205 1.00 78.25 91 PHE A CA 1
ATOM 707 C C . PHE A 1 91 ? -3.079 -7.069 15.314 1.00 78.25 91 PHE A C 1
ATOM 709 O O . PHE A 1 91 ? -2.424 -6.837 14.303 1.00 78.25 91 PHE A O 1
ATOM 716 N N . ARG A 1 92 ? -4.059 -6.235 15.700 1.00 75.00 92 ARG A N 1
ATOM 717 C CA . ARG A 1 92 ? -4.333 -4.953 15.026 1.00 75.00 92 ARG A CA 1
ATOM 718 C C . ARG A 1 92 ? -3.087 -4.070 14.960 1.00 75.00 92 ARG A C 1
ATOM 720 O O . ARG A 1 92 ? -2.812 -3.483 13.919 1.00 75.00 92 ARG A O 1
ATOM 727 N N . ASN A 1 93 ? -2.290 -4.051 16.031 1.00 80.75 93 ASN A N 1
ATOM 728 C CA . ASN A 1 93 ? -1.019 -3.325 16.066 1.00 80.75 93 ASN A CA 1
ATOM 729 C C . ASN A 1 93 ? -0.032 -3.833 15.005 1.00 80.75 93 ASN A C 1
ATOM 731 O O . ASN A 1 93 ? 0.716 -3.035 14.449 1.00 80.75 93 ASN A O 1
ATOM 735 N N . LEU A 1 94 ? -0.068 -5.131 14.676 1.00 83.12 94 LEU A N 1
ATOM 736 C CA . LEU A 1 94 ? 0.739 -5.709 13.601 1.00 83.12 94 LEU A CA 1
ATOM 737 C C . LEU A 1 94 ? 0.292 -5.184 12.232 1.00 83.12 94 LEU A C 1
ATOM 739 O O . LEU A 1 94 ? 1.136 -4.812 11.424 1.00 83.12 94 LEU A O 1
ATOM 743 N N . ILE A 1 95 ? -1.019 -5.094 11.984 1.00 84.81 95 ILE A N 1
ATOM 744 C CA . ILE A 1 95 ? -1.557 -4.522 10.738 1.00 84.81 95 ILE A CA 1
ATOM 745 C C . ILE A 1 95 ? -1.112 -3.065 10.601 1.00 84.81 95 ILE A C 1
ATOM 747 O O . ILE A 1 95 ? -0.588 -2.688 9.557 1.00 84.81 95 ILE A O 1
ATOM 751 N N . TYR A 1 96 ? -1.254 -2.261 11.659 1.00 83.75 96 TYR A N 1
ATOM 752 C CA . TYR A 1 96 ? -0.797 -0.869 11.653 1.00 83.75 96 TYR A CA 1
ATOM 753 C C . TYR A 1 96 ? 0.710 -0.750 11.417 1.00 83.75 96 TYR A C 1
ATOM 755 O O . TYR A 1 96 ? 1.134 0.102 10.639 1.00 83.75 96 TYR A O 1
ATOM 763 N N . TYR A 1 97 ? 1.512 -1.623 12.030 1.00 86.31 97 TYR A N 1
ATOM 764 C CA . TYR A 1 97 ? 2.958 -1.646 11.830 1.00 86.31 97 TYR A CA 1
ATOM 765 C C . TYR A 1 97 ? 3.328 -1.985 10.380 1.00 86.31 97 TYR A C 1
ATOM 767 O O . TYR A 1 97 ? 4.108 -1.262 9.768 1.00 86.31 97 TYR A O 1
ATOM 775 N N . ILE A 1 98 ? 2.713 -3.018 9.795 1.00 86.81 98 ILE A N 1
ATOM 776 C CA . ILE A 1 98 ? 2.941 -3.407 8.396 1.00 86.81 98 ILE A CA 1
ATOM 777 C C . ILE A 1 98 ? 2.499 -2.302 7.432 1.00 86.81 98 ILE A C 1
ATOM 779 O O . ILE A 1 98 ? 3.241 -1.970 6.509 1.00 86.81 98 ILE A O 1
ATOM 783 N N . LEU A 1 99 ? 1.331 -1.691 7.649 1.00 85.62 99 LEU A N 1
ATOM 784 C CA . LEU A 1 99 ? 0.859 -0.566 6.835 1.00 85.62 99 LEU A CA 1
ATOM 785 C C . LEU A 1 99 ? 1.829 0.616 6.909 1.00 85.62 99 LEU A C 1
ATOM 787 O O . LEU A 1 99 ? 2.182 1.185 5.877 1.00 85.62 99 LEU A O 1
ATOM 791 N N . PHE A 1 100 ? 2.315 0.946 8.106 1.00 87.38 100 PHE A N 1
ATOM 792 C CA . PHE A 1 100 ? 3.327 1.981 8.295 1.00 87.38 100 PHE A CA 1
ATOM 793 C C . PHE A 1 100 ? 4.636 1.643 7.564 1.00 87.38 100 PHE A C 1
ATOM 795 O O . PHE A 1 100 ? 5.179 2.494 6.859 1.00 87.38 100 PHE A O 1
ATOM 802 N N . SER A 1 101 ? 5.112 0.396 7.646 1.00 89.62 101 SER A N 1
ATOM 803 C CA . SER A 1 101 ? 6.292 -0.065 6.904 1.00 89.62 101 SER A CA 1
ATOM 804 C C . SER A 1 101 ? 6.111 0.049 5.388 1.00 89.62 101 SER A C 1
ATOM 806 O O . SER A 1 101 ? 7.034 0.484 4.702 1.00 89.62 101 SER A O 1
ATOM 808 N N . ILE A 1 102 ? 4.929 -0.280 4.855 1.00 88.44 102 ILE A N 1
ATOM 809 C CA . ILE A 1 102 ? 4.622 -0.138 3.423 1.00 88.44 102 ILE A CA 1
ATOM 810 C C . ILE A 1 102 ? 4.624 1.330 3.006 1.00 88.44 102 ILE A C 1
ATOM 812 O O . ILE A 1 102 ? 5.186 1.659 1.964 1.00 88.44 102 ILE A O 1
ATOM 816 N N . ILE A 1 103 ? 4.026 2.217 3.806 1.00 87.06 103 ILE A N 1
ATOM 817 C CA . ILE A 1 103 ? 4.029 3.660 3.534 1.00 87.06 103 ILE A CA 1
ATOM 818 C C . ILE A 1 103 ? 5.470 4.175 3.479 1.00 87.06 103 ILE A C 1
ATOM 820 O O . ILE A 1 103 ? 5.837 4.831 2.507 1.00 87.06 103 ILE A O 1
ATOM 824 N N . MET A 1 104 ? 6.305 3.816 4.458 1.00 88.31 104 MET A N 1
ATOM 825 C CA . MET A 1 104 ? 7.726 4.175 4.464 1.00 88.31 104 MET A CA 1
ATOM 826 C C . MET A 1 104 ? 8.464 3.624 3.236 1.00 88.31 104 MET A C 1
ATOM 828 O O . MET A 1 104 ? 9.207 4.363 2.599 1.00 88.31 104 MET A O 1
ATOM 832 N N . LEU A 1 105 ? 8.220 2.368 2.843 1.00 89.06 105 LEU A N 1
ATOM 833 C CA . LEU A 1 105 ? 8.782 1.772 1.622 1.00 89.06 105 LEU A CA 1
ATOM 834 C C . LEU A 1 105 ? 8.358 2.525 0.353 1.00 89.06 105 LEU A C 1
ATOM 836 O O . LEU A 1 105 ? 9.198 2.780 -0.508 1.00 89.06 105 LEU A O 1
ATOM 840 N N . CYS A 1 106 ? 7.084 2.909 0.244 1.00 86.44 106 CYS A N 1
ATOM 841 C CA . CYS A 1 106 ? 6.573 3.677 -0.892 1.00 86.44 106 CYS A CA 1
ATOM 842 C C . CYS A 1 106 ? 7.183 5.082 -0.932 1.00 86.44 106 CYS A C 1
ATOM 844 O O . CYS A 1 106 ? 7.544 5.559 -2.002 1.00 86.44 106 CYS A O 1
ATOM 846 N N . ILE A 1 107 ? 7.335 5.743 0.220 1.00 86.31 107 ILE A N 1
ATOM 847 C CA . ILE A 1 107 ? 8.014 7.040 0.323 1.00 86.31 107 ILE A CA 1
ATOM 848 C C . ILE A 1 107 ? 9.471 6.896 -0.134 1.00 86.31 107 ILE A C 1
ATOM 850 O O . ILE A 1 107 ? 9.886 7.622 -1.031 1.00 86.31 107 ILE A O 1
ATOM 854 N N . CYS A 1 108 ? 10.220 5.918 0.385 1.00 86.38 108 CYS A N 1
ATOM 855 C CA . CYS A 1 108 ? 11.599 5.647 -0.036 1.00 86.38 108 CYS A CA 1
ATOM 856 C C . CYS A 1 108 ? 11.715 5.399 -1.548 1.00 86.38 108 CYS A C 1
ATOM 858 O O . CYS A 1 108 ? 12.602 5.953 -2.194 1.00 86.38 108 CYS A O 1
ATOM 860 N N . ALA A 1 109 ? 10.809 4.601 -2.118 1.00 84.94 109 ALA A N 1
ATOM 861 C CA . ALA A 1 109 ? 10.786 4.318 -3.549 1.00 84.94 109 ALA A CA 1
ATOM 862 C C . ALA A 1 109 ? 10.448 5.565 -4.381 1.00 84.94 109 ALA A C 1
ATOM 864 O O . ALA A 1 109 ? 11.107 5.825 -5.382 1.00 84.94 109 ALA A O 1
ATOM 865 N N . ASN A 1 110 ? 9.479 6.379 -3.950 1.00 81.06 110 ASN A N 1
ATOM 866 C CA . ASN A 1 110 ? 9.128 7.619 -4.640 1.00 81.06 110 ASN A CA 1
ATOM 867 C C . ASN A 1 110 ? 10.249 8.664 -4.561 1.00 81.06 110 ASN A C 1
ATOM 869 O O . ASN A 1 110 ? 10.577 9.249 -5.589 1.00 81.06 110 ASN A O 1
ATOM 873 N N . LEU A 1 111 ? 10.886 8.865 -3.396 1.00 81.12 111 LEU A N 1
ATOM 874 C CA . LEU A 1 111 ? 12.075 9.726 -3.293 1.00 81.12 111 LEU A CA 1
ATOM 875 C C . LEU A 1 111 ? 13.187 9.252 -4.232 1.00 81.12 111 LEU A C 1
ATOM 877 O O . LEU A 1 111 ? 13.874 10.077 -4.827 1.00 81.12 111 LEU A O 1
ATOM 881 N N . TYR A 1 112 ? 13.342 7.935 -4.383 1.00 78.56 112 TYR A N 1
ATOM 882 C CA . TYR A 1 112 ? 14.329 7.362 -5.285 1.00 78.56 112 TYR A CA 1
ATOM 883 C C . TYR A 1 112 ? 13.987 7.578 -6.764 1.00 78.56 112 TYR A C 1
ATOM 885 O O . TYR A 1 112 ? 14.855 7.986 -7.534 1.00 78.56 112 TYR A O 1
ATOM 893 N N . PHE A 1 113 ? 12.738 7.340 -7.177 1.00 75.75 113 PHE A N 1
ATOM 894 C CA . PHE A 1 113 ? 12.304 7.559 -8.563 1.00 75.75 113 PHE A CA 1
ATOM 895 C C . PHE A 1 113 ? 12.367 9.029 -8.968 1.00 75.75 113 PHE A C 1
ATOM 897 O O . PHE A 1 113 ? 12.741 9.331 -10.098 1.00 75.75 113 PHE A O 1
ATOM 904 N N . HIS A 1 114 ? 12.030 9.929 -8.045 1.00 73.88 114 HIS A N 1
ATOM 905 C CA . HIS A 1 114 ? 12.083 11.369 -8.268 1.00 73.88 114 HIS A CA 1
ATOM 906 C C . HIS A 1 114 ? 13.471 11.985 -8.028 1.00 73.88 114 HIS A C 1
ATOM 908 O O . HIS A 1 114 ? 13.594 13.198 -8.157 1.00 73.88 114 HIS A O 1
ATOM 914 N N . ASP A 1 115 ? 14.488 11.179 -7.688 1.00 71.81 115 ASP A N 1
ATOM 915 C CA . ASP A 1 115 ? 15.878 11.602 -7.438 1.00 71.81 115 ASP A CA 1
ATOM 916 C C . ASP A 1 115 ? 15.976 12.881 -6.578 1.00 71.81 115 ASP A C 1
ATOM 918 O O . ASP A 1 115 ? 16.783 13.774 -6.834 1.00 71.81 115 ASP A O 1
ATOM 922 N N . VAL A 1 116 ? 15.098 13.004 -5.571 1.00 59.34 116 VAL A N 1
ATOM 923 C CA . VAL A 1 116 ? 14.983 14.215 -4.744 1.00 59.34 116 VAL A CA 1
ATOM 924 C C . VAL A 1 116 ? 16.235 14.322 -3.875 1.00 59.34 116 VAL A C 1
ATOM 926 O O . VAL A 1 116 ? 16.320 13.702 -2.816 1.00 59.34 116 VAL A O 1
ATOM 929 N N . GLY A 1 117 ? 17.222 15.088 -4.337 1.00 60.44 117 GLY A N 1
ATOM 930 C CA . GLY A 1 117 ? 18.495 15.297 -3.641 1.00 60.44 117 GLY A CA 1
ATOM 931 C C . GLY A 1 117 ? 19.747 15.282 -4.523 1.00 60.44 117 GLY A C 1
ATOM 932 O O . GLY A 1 117 ? 20.840 15.449 -3.982 1.00 60.44 117 GLY A O 1
ATOM 933 N N . ARG A 1 118 ? 19.621 15.091 -5.841 1.00 51.84 118 ARG A N 1
ATOM 934 C CA . ARG A 1 118 ? 20.675 15.415 -6.817 1.00 51.84 118 ARG A CA 1
ATOM 935 C C . ARG A 1 118 ? 20.348 16.708 -7.550 1.00 51.84 118 ARG A C 1
ATOM 937 O O . ARG A 1 118 ? 21.324 17.402 -7.903 1.00 51.84 118 ARG A O 1
#

Organism: Mus musculus (NCBI:txid10090)

Radius of gyration: 22.15 Å; chains: 1; bounding box: 69×46×52 Å